Protein AF-A0A5K0ZD86-F1 (afdb_monomer)

InterPro domains:
  IPR013087 Zinc finger C2H2-type [PS00028] (30-52)
  IPR013087 Zinc finger C2H2-type [PS50157] (28-57)
  IPR013087 Zinc finger C2H2-type [SM00355] (28-52)
  IPR036236 Zinc finger C2H2 superfamily [SSF57667] (23-64)

Mean predicted aligned error: 14.25 Å

Nearest PDB structures (foldseek):
  2ent-assembly1_A  TM=5.797E-01  e=3.207E-01  Homo sapiens
  2ytp-assembly1_A  TM=5.533E-01  e=2.776E-01  Homo sapiens
  5k5h-assembly1_A  TM=5.453E-01  e=4.598E-01  Homo sapiens
  2em6-assembly1_A  TM=5.686E-01  e=1.174E+00  Homo sapiens

Structure (mmCIF, N/CA/C/O backbone):
data_AF-A0A5K0ZD86-F1
#
_entry.id   AF-A0A5K0ZD86-F1
#
loop_
_atom_site.group_PDB
_atom_site.id
_atom_site.type_symbol
_atom_site.label_atom_id
_atom_site.label_alt_id
_atom_site.label_comp_id
_atom_site.label_asym_id
_atom_site.label_entity_id
_atom_site.label_seq_id
_atom_site.pdbx_PDB_ins_code
_atom_site.Cartn_x
_atom_site.Cartn_y
_atom_site.Cartn_z
_atom_site.occupancy
_atom_site.B_iso_or_equiv
_atom_site.auth_seq_id
_atom_site.auth_comp_id
_atom_site.auth_asym_id
_atom_site.auth_atom_id
_atom_site.pdbx_PDB_model_num
ATOM 1 N N . GLU A 1 1 ? 39.538 19.638 19.842 1.00 50.34 1 GLU A N 1
ATOM 2 C CA . GLU A 1 1 ? 38.818 19.715 18.556 1.00 50.34 1 GLU A CA 1
ATOM 3 C C . GLU A 1 1 ? 37.536 18.877 18.567 1.00 50.34 1 GLU A C 1
ATOM 5 O O . GLU A 1 1 ? 37.408 17.857 17.902 1.00 50.34 1 GLU A O 1
ATOM 10 N N . THR A 1 2 ? 36.572 19.317 19.377 1.00 50.97 2 THR A N 1
ATOM 11 C CA . THR A 1 2 ? 35.136 19.044 19.200 1.00 50.97 2 THR A CA 1
ATOM 12 C C . THR A 1 2 ? 34.740 19.311 17.744 1.00 50.97 2 THR A C 1
ATOM 14 O O . THR A 1 2 ? 35.304 20.225 17.160 1.00 50.97 2 THR A O 1
ATOM 17 N N . LEU A 1 3 ? 33.837 18.542 17.126 1.00 67.44 3 LEU A N 1
ATOM 18 C CA . LEU A 1 3 ? 32.487 19.002 16.763 1.00 67.44 3 LEU A CA 1
ATOM 19 C C . LEU A 1 3 ? 31.628 17.812 16.276 1.00 67.44 3 LEU A C 1
ATOM 21 O O . LEU A 1 3 ? 31.987 17.097 15.345 1.00 67.44 3 LEU A O 1
ATOM 25 N N . ARG A 1 4 ? 30.467 17.633 16.919 1.00 59.06 4 ARG A N 1
ATOM 26 C CA . ARG A 1 4 ? 29.336 16.790 16.496 1.00 59.06 4 ARG A CA 1
ATOM 27 C C . ARG A 1 4 ? 28.390 17.623 15.617 1.00 59.06 4 ARG A C 1
ATOM 29 O O . ARG A 1 4 ? 28.031 18.710 16.053 1.00 59.06 4 ARG A O 1
ATOM 36 N N . ALA A 1 5 ? 27.931 17.090 14.482 1.00 62.94 5 ALA A N 1
ATOM 37 C CA . ALA A 1 5 ? 26.673 17.384 13.758 1.00 62.94 5 ALA A CA 1
ATOM 38 C C . ALA A 1 5 ? 26.774 16.630 12.416 1.00 62.94 5 ALA A C 1
ATOM 40 O O . ALA A 1 5 ? 27.778 16.774 11.738 1.00 62.94 5 ALA A O 1
ATOM 41 N N . LEU A 1 6 ? 25.883 15.712 12.042 1.00 67.81 6 LEU A N 1
ATOM 42 C CA . LEU A 1 6 ? 24.532 16.001 11.567 1.00 67.81 6 LEU A CA 1
ATOM 43 C C . LEU A 1 6 ? 23.546 14.935 12.079 1.00 67.81 6 LEU A C 1
ATOM 45 O O . LEU A 1 6 ? 23.605 13.765 11.711 1.00 67.81 6 LEU A O 1
ATOM 49 N N . LYS 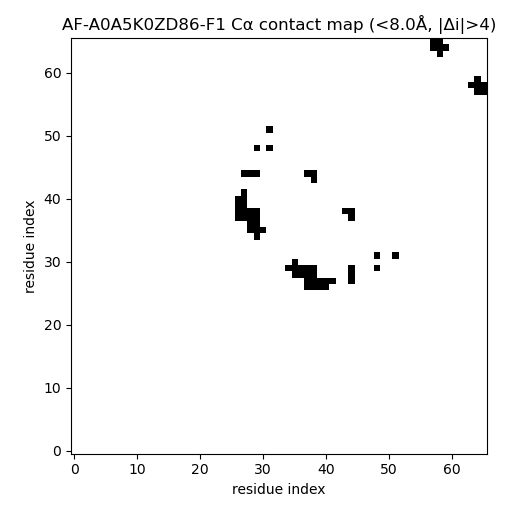A 1 7 ? 22.634 15.375 12.950 1.00 60.88 7 LYS A N 1
ATOM 50 C CA . LYS A 1 7 ? 21.342 14.734 13.202 1.00 60.88 7 LYS A CA 1
ATOM 51 C C . LYS A 1 7 ? 20.444 15.065 12.019 1.00 60.88 7 LYS A C 1
ATOM 53 O O . LYS A 1 7 ? 20.002 16.204 11.983 1.00 60.88 7 LYS A O 1
ATOM 58 N N . GLU A 1 8 ? 20.099 14.126 11.142 1.00 62.31 8 GLU A N 1
ATOM 59 C CA . GLU A 1 8 ? 18.918 14.302 10.287 1.00 62.31 8 GLU A CA 1
ATOM 60 C C . GLU A 1 8 ? 18.192 12.975 10.028 1.00 62.31 8 GLU A C 1
ATOM 62 O O . GLU A 1 8 ? 18.671 12.118 9.294 1.00 62.31 8 GLU A O 1
ATOM 67 N N . LYS A 1 9 ? 16.982 12.898 10.609 1.00 57.09 9 LYS A N 1
ATOM 68 C CA . LYS A 1 9 ? 15.801 12.136 10.154 1.00 57.09 9 LYS A CA 1
ATOM 69 C C . LYS A 1 9 ? 15.930 10.610 10.237 1.00 57.09 9 LYS A C 1
ATOM 71 O O . LYS A 1 9 ? 16.252 9.944 9.268 1.00 57.09 9 LYS A O 1
ATOM 76 N N . GLN A 1 10 ? 15.669 9.983 11.383 1.00 56.06 10 GLN A N 1
ATOM 77 C CA . GLN A 1 10 ? 14.319 9.765 11.932 1.00 5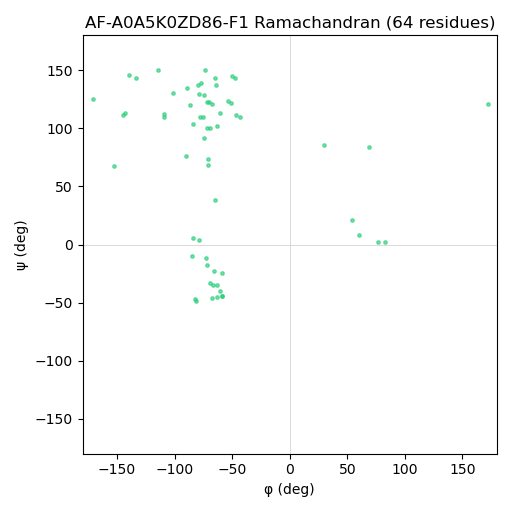6.06 10 GLN A CA 1
ATOM 78 C C . GLN A 1 10 ? 13.224 9.636 10.863 1.00 56.06 10 GLN A C 1
ATOM 80 O O . GLN A 1 10 ? 12.522 10.598 10.550 1.00 56.06 10 GLN A O 1
ATOM 85 N N . LYS A 1 11 ? 13.052 8.414 10.357 1.00 46.56 11 LYS A N 1
ATOM 86 C CA . LYS A 1 11 ? 11.723 7.815 10.203 1.00 46.56 11 LYS A CA 1
ATOM 87 C C . LYS A 1 11 ? 11.843 6.295 10.277 1.00 46.56 11 LYS A C 1
ATOM 89 O O . LYS A 1 11 ? 11.648 5.580 9.299 1.00 46.56 11 LYS A O 1
ATOM 94 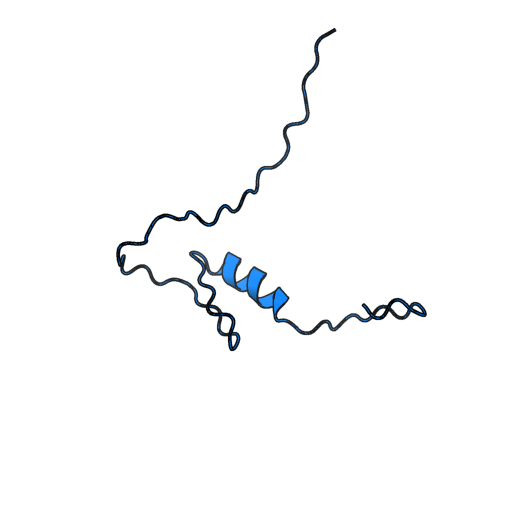N N . GLU A 1 12 ? 12.193 5.826 11.465 1.00 43.72 12 GLU A N 1
ATOM 95 C CA . GLU A 1 12 ? 11.853 4.480 11.902 1.00 43.72 12 GLU A CA 1
ATOM 96 C C . GLU A 1 12 ? 10.324 4.425 11.969 1.00 43.72 12 GLU A C 1
ATOM 98 O O . GLU A 1 12 ? 9.694 5.008 12.846 1.00 43.72 12 GLU A O 1
ATOM 103 N N . THR A 1 13 ? 9.708 3.817 10.960 1.00 44.16 13 THR A N 1
ATOM 104 C CA . THR A 1 13 ? 8.354 3.275 11.109 1.00 44.16 13 THR A CA 1
ATOM 105 C C . THR A 1 13 ? 8.554 1.848 11.576 1.00 44.16 13 THR A C 1
ATOM 107 O O . THR A 1 13 ? 8.516 0.909 10.787 1.00 44.16 13 THR A O 1
ATOM 110 N N . GLU A 1 14 ? 8.895 1.741 12.854 1.00 46.97 14 GLU A N 1
ATOM 111 C CA . GLU A 1 14 ? 8.748 0.539 13.655 1.00 46.97 14 GLU A CA 1
ATOM 112 C C . GLU A 1 14 ? 7.242 0.228 13.660 1.00 46.97 14 GLU A C 1
ATOM 114 O O . GLU A 1 14 ? 6.455 1.062 14.124 1.00 46.97 14 GLU A O 1
ATOM 119 N N . PRO A 1 15 ? 6.771 -0.871 13.046 1.00 48.44 15 PRO A N 1
ATOM 120 C CA . PRO A 1 15 ? 5.433 -1.332 13.339 1.00 48.44 15 PRO A CA 1
ATOM 121 C C . PRO A 1 15 ? 5.525 -1.896 14.750 1.00 48.44 15 PRO A C 1
ATOM 123 O O . PRO A 1 15 ? 6.064 -2.979 14.953 1.00 48.4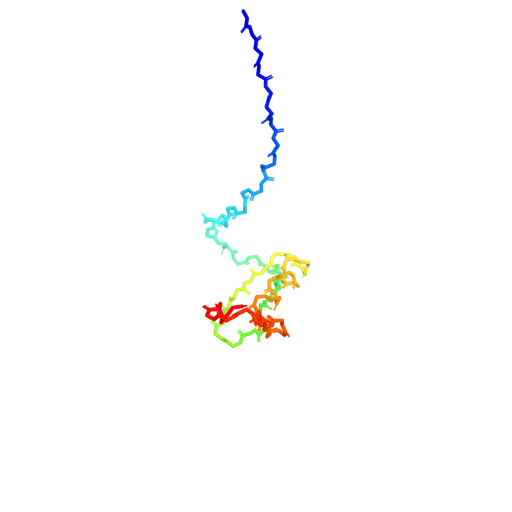4 15 PRO A O 1
ATOM 126 N N . ALA A 1 16 ? 5.086 -1.091 15.713 1.00 49.72 16 ALA A N 1
ATOM 127 C CA . ALA A 1 16 ? 4.963 -1.479 17.101 1.00 49.72 16 ALA A CA 1
ATOM 128 C C . ALA A 1 16 ? 4.273 -2.846 17.180 1.00 49.72 16 ALA A C 1
ATOM 130 O O . ALA A 1 16 ? 3.090 -2.989 16.867 1.00 49.72 16 ALA A O 1
ATOM 131 N N . GLU A 1 17 ? 5.041 -3.850 17.592 1.00 49.12 17 GLU A N 1
ATOM 132 C CA . GLU A 1 17 ? 4.552 -5.117 18.116 1.00 49.12 17 GLU A CA 1
ATOM 133 C C . GLU A 1 17 ? 3.959 -4.835 19.502 1.00 49.12 17 GLU A C 1
ATOM 135 O O . GLU A 1 17 ? 4.508 -5.178 20.543 1.00 49.12 17 GLU A O 1
ATOM 140 N N . THR A 1 18 ? 2.844 -4.116 19.516 1.00 44.72 18 THR A N 1
ATOM 141 C CA . THR A 1 18 ? 1.919 -4.086 20.641 1.00 44.72 18 THR A CA 1
ATOM 142 C C . THR A 1 18 ? 0.691 -4.835 20.176 1.00 44.72 18 THR A C 1
ATOM 144 O O . THR A 1 18 ? 0.021 -4.391 19.246 1.00 44.72 18 THR A O 1
ATOM 147 N N . GLU A 1 19 ? 0.457 -5.994 20.786 1.00 59.25 19 GLU A N 1
ATOM 148 C CA . GLU A 1 19 ? -0.768 -6.782 20.669 1.00 59.25 19 GLU A CA 1
ATOM 149 C C . GLU A 1 19 ? -1.977 -5.831 20.757 1.00 59.25 19 GLU A C 1
ATOM 151 O O . GLU A 1 19 ? -2.171 -5.208 21.805 1.00 59.25 19 GLU A O 1
ATOM 156 N N . PRO A 1 20 ? -2.733 -5.601 19.663 1.00 54.12 20 PRO A N 1
ATOM 157 C CA . PRO A 1 20 ? -3.844 -4.674 19.722 1.00 54.12 20 PRO A CA 1
ATOM 158 C C . PRO A 1 20 ? -5.006 -5.389 20.401 1.00 54.12 20 PRO A C 1
ATOM 160 O O . PRO A 1 20 ? -5.628 -6.291 19.834 1.00 54.12 20 PRO A O 1
ATOM 163 N N . GLU A 1 21 ? -5.319 -4.962 21.623 1.00 63.22 21 GLU A N 1
ATOM 164 C CA . GLU A 1 21 ? -6.670 -5.116 22.153 1.00 63.22 21 GLU A CA 1
ATOM 165 C C . GLU A 1 21 ? -7.664 -4.576 21.105 1.00 63.22 21 GLU A C 1
ATOM 167 O O . GLU A 1 21 ? -7.315 -3.634 20.388 1.00 63.22 21 GLU A O 1
ATOM 172 N N . PRO A 1 22 ? -8.870 -5.156 20.945 1.00 58.47 22 PRO A N 1
ATOM 173 C CA . PRO A 1 22 ? -9.799 -4.785 19.881 1.00 58.47 22 PRO A CA 1
ATOM 174 C C . PRO A 1 22 ? -10.393 -3.393 20.140 1.00 58.47 22 PRO A C 1
ATOM 176 O O . PRO A 1 22 ? -11.556 -3.244 20.518 1.00 58.47 22 PRO A O 1
ATOM 179 N N . THR A 1 23 ? -9.600 -2.344 19.943 1.00 57.41 23 THR A N 1
ATOM 180 C CA . THR A 1 23 ? -10.089 -0.984 19.846 1.00 57.41 23 THR A CA 1
ATOM 181 C C . THR A 1 23 ? -10.799 -0.861 18.511 1.00 57.41 23 THR A C 1
ATOM 183 O O . THR A 1 23 ? -10.268 -1.134 17.439 1.00 57.41 23 THR A O 1
ATOM 186 N N . THR A 1 24 ? -12.068 -0.481 18.600 1.00 66.75 24 THR A N 1
ATOM 187 C CA . THR A 1 24 ? -12.995 -0.185 17.503 1.00 66.75 24 THR A CA 1
ATOM 188 C C . THR A 1 24 ? -12.564 1.039 16.671 1.00 66.75 24 THR A C 1
ATOM 190 O O . THR A 1 24 ? -13.388 1.866 16.278 1.00 66.75 24 THR A O 1
ATOM 193 N N . GLU A 1 25 ? -11.270 1.210 16.426 1.00 70.50 25 GLU A N 1
ATOM 194 C CA . GLU A 1 25 ? -10.728 2.220 15.534 1.00 70.50 25 GLU A CA 1
ATOM 195 C C . GLU A 1 25 ? -10.709 1.662 14.111 1.00 70.50 25 GLU A C 1
ATOM 197 O O . GLU A 1 25 ? -10.131 0.616 13.816 1.00 70.50 25 GLU A O 1
ATOM 202 N N . VAL A 1 26 ? -11.429 2.333 13.214 1.00 75.75 26 VAL A N 1
ATOM 203 C CA . VAL A 1 26 ? -11.523 1.921 11.813 1.00 75.75 26 VAL A CA 1
ATOM 204 C C . VAL A 1 26 ? -10.162 2.147 11.156 1.00 75.75 26 VAL A C 1
ATOM 206 O O . VAL A 1 26 ? -9.823 3.269 10.783 1.00 75.75 26 VAL A O 1
ATOM 209 N N . LEU A 1 27 ? -9.377 1.078 11.018 1.00 86.62 27 LEU A N 1
ATOM 210 C CA . LEU A 1 27 ? -8.125 1.091 10.268 1.00 86.62 27 LEU A CA 1
ATOM 211 C C . LEU A 1 27 ? -8.395 1.124 8.757 1.00 86.62 27 LEU A C 1
ATOM 213 O O . LEU A 1 27 ? -9.378 0.578 8.253 1.00 86.62 27 LEU A O 1
ATOM 217 N N . PHE A 1 28 ? -7.476 1.724 8.006 1.00 90.75 28 PHE A N 1
ATOM 218 C CA . PHE A 1 28 ? -7.506 1.762 6.548 1.00 90.75 28 PHE A CA 1
ATOM 219 C C . PHE A 1 28 ? -6.889 0.478 5.980 1.00 90.75 28 PHE A C 1
ATOM 221 O O . PHE A 1 28 ? -5.667 0.316 5.980 1.00 90.75 28 PHE A O 1
ATOM 228 N N . LEU A 1 29 ? -7.728 -0.444 5.501 1.00 91.31 29 LEU A N 1
ATOM 229 C CA . LEU A 1 29 ? -7.293 -1.707 4.894 1.00 91.31 29 LEU A CA 1
ATOM 230 C C . LEU A 1 29 ? -6.846 -1.510 3.440 1.00 91.31 29 LEU A C 1
ATOM 232 O O . LEU A 1 29 ? -7.512 -0.844 2.647 1.00 91.31 29 LEU A O 1
ATOM 236 N N . CYS A 1 30 ? -5.738 -2.147 3.065 1.00 92.88 30 CYS A N 1
ATOM 237 C CA . CYS A 1 30 ? -5.327 -2.253 1.674 1.00 92.88 30 CYS A CA 1
ATOM 238 C C . CYS A 1 30 ? -6.267 -3.183 0.903 1.00 92.88 30 CYS A C 1
ATOM 240 O O . CYS A 1 30 ? -6.389 -4.359 1.233 1.00 92.88 30 CYS A O 1
ATOM 242 N N . SER A 1 31 ? -6.876 -2.664 -0.162 1.00 91.44 31 SER A N 1
ATOM 243 C CA . SER A 1 31 ? -7.789 -3.410 -1.036 1.00 91.44 31 SER A CA 1
ATOM 244 C C . SER A 1 31 ? -7.088 -4.323 -2.050 1.00 91.44 31 SER A C 1
ATOM 246 O O . SER A 1 31 ? -7.756 -4.886 -2.907 1.00 91.44 31 SER A O 1
ATOM 248 N N . TYR A 1 32 ? -5.756 -4.429 -2.017 1.00 93.06 32 TYR A N 1
ATOM 249 C CA . TYR A 1 32 ? -5.026 -5.276 -2.958 1.00 93.06 32 TYR A CA 1
ATOM 250 C C . TYR A 1 32 ? -5.106 -6.745 -2.541 1.00 93.06 32 TYR A C 1
ATOM 252 O O . TYR A 1 32 ? -4.791 -7.093 -1.396 1.00 93.06 32 TYR A O 1
ATOM 260 N N . GLU A 1 33 ? -5.489 -7.596 -3.490 1.00 93.12 33 GLU A N 1
ATOM 261 C CA . GLU A 1 33 ? -5.637 -9.038 -3.303 1.00 93.1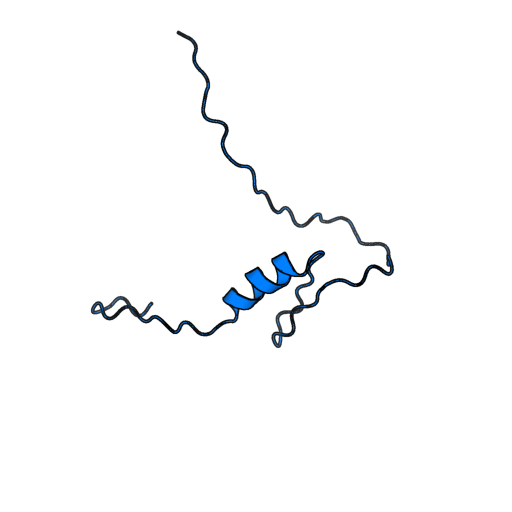2 33 GLU A CA 1
ATOM 262 C C . GLU A 1 33 ? -4.352 -9.656 -2.728 1.00 93.12 33 GLU A C 1
ATOM 264 O O . GLU A 1 33 ? -3.255 -9.497 -3.266 1.00 93.12 33 GLU A O 1
ATOM 269 N N . GLY A 1 34 ? -4.478 -10.338 -1.587 1.00 91.31 34 GLY A N 1
ATOM 270 C CA . GLY A 1 34 ? -3.353 -10.971 -0.893 1.00 91.31 34 GLY A CA 1
ATOM 271 C C . GLY A 1 34 ? -2.431 -10.028 -0.106 1.00 91.31 34 GLY A C 1
ATOM 272 O O . GLY A 1 34 ? -1.462 -10.505 0.480 1.00 91.31 34 GLY A O 1
ATOM 273 N N . CYS A 1 35 ? -2.697 -8.715 -0.040 1.00 92.44 35 CYS A N 1
ATOM 274 C CA . CYS A 1 35 ? -1.855 -7.795 0.731 1.00 92.44 35 CYS A CA 1
ATOM 275 C C . CYS A 1 35 ? -2.181 -7.785 2.232 1.00 92.44 35 CYS A C 1
ATOM 277 O O . CYS A 1 35 ? -1.261 -7.804 3.046 1.00 92.44 35 CYS A O 1
ATOM 279 N N . GLY A 1 36 ? -3.460 -7.656 2.605 1.00 87.75 36 GLY A N 1
ATOM 280 C CA . GLY A 1 36 ? -3.927 -7.682 4.003 1.00 87.75 36 GLY A CA 1
ATOM 281 C C . GLY A 1 36 ? -3.364 -6.601 4.944 1.00 87.75 36 GLY A C 1
ATOM 282 O O . GLY A 1 36 ? -3.582 -6.676 6.149 1.00 87.75 36 GLY A O 1
ATOM 283 N N . LYS A 1 37 ? -2.630 -5.601 4.433 1.00 87.50 37 LYS A N 1
ATOM 284 C CA . LYS A 1 37 ? -1.999 -4.559 5.258 1.00 87.50 37 LYS A CA 1
ATOM 285 C C . LYS A 1 37 ? -3.019 -3.531 5.724 1.00 87.50 37 LYS A C 1
ATOM 287 O O . LYS A 1 37 ? -3.842 -3.074 4.931 1.00 87.50 37 LYS A O 1
ATOM 292 N N . THR A 1 38 ? -2.908 -3.118 6.980 1.00 90.69 38 THR A N 1
ATOM 293 C CA . THR A 1 38 ? -3.736 -2.073 7.584 1.00 90.69 38 THR A CA 1
ATOM 294 C C . THR A 1 38 ? -2.889 -0.861 7.947 1.00 90.69 38 THR A C 1
ATOM 296 O O . THR A 1 38 ? -1.688 -0.966 8.202 1.00 90.69 38 THR A O 1
ATOM 299 N N . PHE A 1 39 ? -3.509 0.314 7.920 1.00 90.06 39 PHE A N 1
ATOM 300 C CA . PHE A 1 39 ? -2.857 1.580 8.227 1.00 90.06 39 PHE A CA 1
ATOM 301 C C . PHE A 1 39 ? -3.731 2.397 9.174 1.00 90.06 39 PHE A C 1
ATOM 303 O O . PHE A 1 39 ? -4.950 2.423 9.032 1.00 90.06 39 PHE A O 1
ATOM 310 N N . VAL A 1 40 ? -3.096 3.111 10.100 1.00 86.69 40 VAL A N 1
ATOM 311 C CA . VAL A 1 40 ? -3.770 4.033 11.032 1.00 86.69 40 VAL A CA 1
ATOM 312 C C . VAL A 1 40 ? -4.278 5.314 10.355 1.00 86.69 40 VAL A C 1
ATOM 314 O O . VAL A 1 40 ? -5.121 6.012 10.900 1.00 86.69 40 VAL A O 1
ATOM 317 N N . ASP A 1 41 ? -3.775 5.629 9.157 1.00 88.38 41 ASP A N 1
ATOM 318 C CA . ASP A 1 41 ? -4.109 6.849 8.417 1.00 88.38 41 ASP A CA 1
ATOM 319 C C . ASP A 1 41 ? -4.271 6.586 6.909 1.00 88.38 41 ASP A C 1
ATOM 321 O O . ASP A 1 41 ? -3.542 5.788 6.303 1.00 88.38 41 ASP A O 1
ATOM 325 N N . ALA A 1 42 ? -5.193 7.323 6.282 1.00 89.31 42 ALA A N 1
ATOM 326 C CA . ALA A 1 42 ? -5.493 7.234 4.856 1.00 89.31 42 ALA A CA 1
ATOM 327 C C . ALA A 1 42 ? -4.301 7.637 3.974 1.00 89.31 42 ALA A C 1
ATOM 329 O O . ALA A 1 42 ? -4.092 7.069 2.899 1.00 89.31 42 ALA A O 1
ATOM 330 N N . GLY A 1 43 ? -3.494 8.608 4.407 1.00 93.50 43 GLY A N 1
ATOM 331 C CA . GLY A 1 43 ? -2.299 9.054 3.699 1.00 93.50 43 GLY A CA 1
ATOM 332 C C . GLY A 1 43 ? -1.207 7.986 3.661 1.00 93.50 43 GLY A C 1
ATOM 333 O O . GLY A 1 43 ? -0.505 7.863 2.652 1.00 93.50 43 GLY A O 1
ATOM 334 N N . ALA A 1 44 ? -1.078 7.182 4.720 1.00 91.25 44 ALA A N 1
ATOM 335 C CA . ALA A 1 44 ? -0.187 6.024 4.737 1.00 91.25 44 ALA A CA 1
ATOM 336 C C . ALA A 1 44 ? -0.672 4.925 3.776 1.00 91.25 44 ALA A C 1
ATOM 338 O O . ALA A 1 44 ? 0.119 4.464 2.948 1.00 91.25 44 ALA A O 1
ATOM 339 N N . LEU A 1 45 ? -1.969 4.589 3.799 1.00 93.38 45 LEU A N 1
ATOM 340 C CA . LEU A 1 45 ? -2.559 3.640 2.847 1.00 93.38 45 LEU A CA 1
ATOM 341 C C . LEU A 1 45 ? -2.373 4.108 1.396 1.00 93.38 45 LEU A C 1
ATOM 343 O O . LEU A 1 45 ? -1.988 3.322 0.529 1.00 93.38 45 LEU A O 1
ATOM 347 N N . ARG A 1 46 ? -2.603 5.395 1.117 1.00 91.62 46 ARG A N 1
ATOM 348 C CA . ARG A 1 46 ? -2.477 5.931 -0.242 1.00 91.62 46 ARG A CA 1
ATOM 349 C C . ARG A 1 46 ? -1.050 5.809 -0.754 1.00 91.62 46 ARG A C 1
ATOM 351 O O . ARG A 1 46 ? -0.863 5.294 -1.849 1.00 91.62 46 ARG A O 1
ATOM 358 N N . LYS A 1 47 ? -0.043 6.155 0.055 1.00 91.81 47 LYS A N 1
ATOM 359 C CA . LYS A 1 47 ? 1.374 5.928 -0.288 1.00 91.81 47 LYS A CA 1
ATOM 360 C C . LYS A 1 47 ? 1.669 4.451 -0.542 1.00 91.81 47 LYS A C 1
ATOM 362 O O . LYS A 1 47 ? 2.325 4.125 -1.524 1.00 91.81 47 LYS A O 1
ATOM 367 N N . HIS A 1 48 ? 1.156 3.567 0.309 1.00 93.69 48 HIS A N 1
ATOM 368 C CA . HIS A 1 48 ? 1.321 2.128 0.148 1.00 93.69 48 HIS A CA 1
ATOM 369 C C . HIS A 1 48 ? 0.715 1.598 -1.161 1.00 93.69 48 HIS A C 1
ATOM 371 O O . HIS 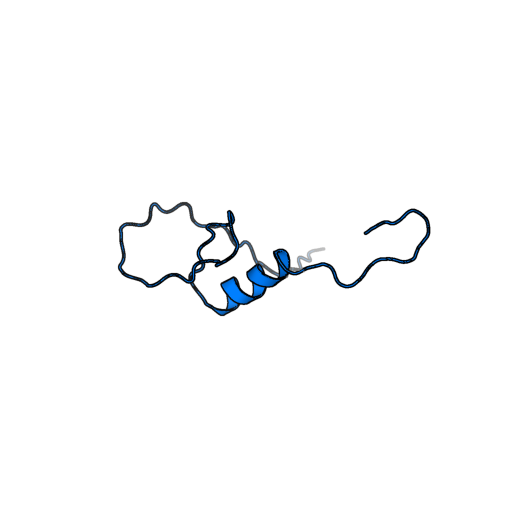A 1 48 ? 1.348 0.776 -1.819 1.00 93.69 48 HIS A O 1
ATOM 377 N N . SER A 1 49 ? -0.452 2.098 -1.581 1.00 90.94 49 SER A N 1
ATOM 378 C CA . SER A 1 49 ? -1.115 1.640 -2.811 1.00 90.94 49 SER A CA 1
ATOM 379 C C . SER A 1 49 ? -0.270 1.818 -4.078 1.00 90.94 49 SER A C 1
ATOM 381 O O . SER A 1 49 ? -0.426 1.046 -5.017 1.00 90.94 49 SER A O 1
ATOM 383 N N . HIS A 1 50 ? 0.690 2.750 -4.089 1.00 89.88 50 HIS A N 1
ATOM 384 C CA . HIS A 1 50 ? 1.610 2.922 -5.218 1.00 89.88 50 HIS A CA 1
ATOM 385 C C . HIS A 1 50 ? 2.555 1.729 -5.423 1.00 89.88 50 HIS A C 1
ATOM 387 O O . HIS A 1 50 ? 3.050 1.549 -6.529 1.00 89.88 50 HIS A O 1
ATOM 393 N N . ILE A 1 51 ? 2.805 0.913 -4.391 1.00 89.50 51 ILE A N 1
ATOM 394 C CA . ILE A 1 51 ? 3.661 -0.284 -4.487 1.00 89.50 51 ILE A CA 1
ATOM 395 C C . ILE A 1 51 ? 2.986 -1.370 -5.330 1.00 89.50 51 ILE A C 1
ATOM 397 O O . ILE A 1 51 ? 3.659 -2.113 -6.036 1.00 89.50 51 ILE A O 1
ATOM 401 N N . HIS A 1 52 ? 1.658 -1.439 -5.254 1.00 90.69 52 HIS A N 1
ATOM 402 C CA . HIS A 1 52 ? 0.831 -2.345 -6.049 1.00 90.69 52 HIS A CA 1
ATOM 403 C C . HIS A 1 52 ? 0.498 -1.785 -7.431 1.00 90.69 52 HIS A C 1
ATOM 405 O O . HIS A 1 52 ? -0.062 -2.488 -8.268 1.00 90.69 52 HIS A O 1
ATOM 411 N N . GLY A 1 53 ? 0.807 -0.508 -7.659 1.00 83.12 53 GLY A N 1
ATOM 412 C CA . GLY A 1 53 ? 0.643 0.122 -8.955 1.00 83.12 53 GLY A CA 1
ATOM 413 C C . GLY A 1 53 ? 1.563 -0.514 -9.990 1.00 83.12 53 GLY A C 1
ATOM 414 O O . GLY A 1 53 ? 2.708 -0.872 -9.707 1.00 83.12 53 GLY A O 1
ATOM 415 N N . GLU A 1 54 ? 1.067 -0.623 -11.215 1.00 75.75 54 GLU A N 1
ATOM 416 C CA . GLU A 1 54 ? 1.866 -1.094 -12.336 1.00 75.75 54 GLU A CA 1
ATOM 417 C C . GLU A 1 54 ? 3.022 -0.128 -12.639 1.00 75.75 54 GLU A C 1
ATOM 419 O O . GLU A 1 54 ? 2.875 1.103 -12.644 1.00 75.75 54 GLU A O 1
ATOM 424 N N . ARG A 1 55 ? 4.210 -0.688 -12.896 1.00 73.50 55 ARG A N 1
ATOM 425 C CA . ARG A 1 55 ? 5.371 0.099 -13.310 1.00 73.50 55 ARG A CA 1
ATOM 426 C C . ARG A 1 55 ? 5.187 0.51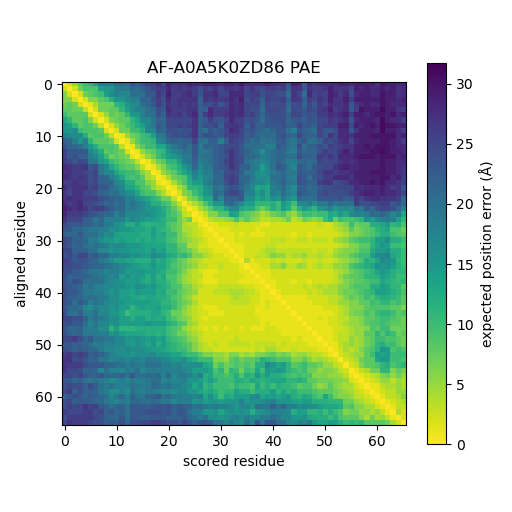9 -14.769 1.00 73.50 55 ARG A C 1
ATOM 428 O O . ARG A 1 55 ? 5.594 -0.176 -15.688 1.00 73.50 55 ARG A O 1
ATOM 435 N N . GLN A 1 56 ? 4.598 1.693 -14.952 1.00 72.44 56 GLN A N 1
ATOM 436 C CA . GLN A 1 56 ? 4.377 2.316 -16.262 1.00 72.44 56 GLN A CA 1
ATOM 437 C C . GLN A 1 56 ? 5.658 2.866 -16.920 1.00 72.44 56 GLN A C 1
ATOM 439 O O . GLN A 1 56 ? 5.650 3.218 -18.096 1.00 72.44 56 GLN A O 1
ATOM 444 N N . TYR A 1 57 ? 6.765 2.944 -16.176 1.00 74.31 57 TYR A N 1
ATOM 445 C CA . TYR A 1 57 ? 8.050 3.425 -16.680 1.00 74.31 57 TYR A CA 1
ATOM 446 C C . TYR A 1 57 ? 9.034 2.266 -16.792 1.00 74.31 57 TYR A C 1
ATOM 448 O O . TYR A 1 57 ? 9.494 1.743 -15.779 1.00 74.31 57 TYR A O 1
ATOM 456 N N . VAL A 1 58 ? 9.351 1.885 -18.027 1.00 76.00 58 VAL A N 1
ATOM 457 C CA . VAL A 1 58 ? 10.342 0.850 -18.337 1.00 76.00 58 VAL A CA 1
ATOM 458 C C . VAL A 1 58 ? 11.643 1.526 -18.763 1.00 76.00 58 VAL A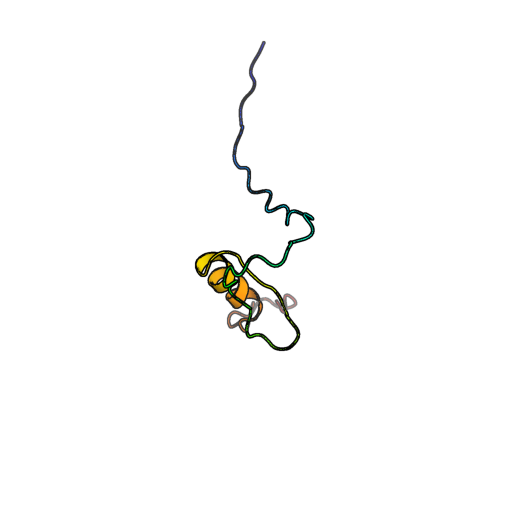 C 1
ATOM 460 O O . VAL A 1 58 ? 11.636 2.413 -19.626 1.00 76.00 58 VAL A O 1
ATOM 463 N N . CYS A 1 59 ? 12.774 1.125 -18.180 1.00 82.19 59 CYS A N 1
ATOM 464 C CA . CYS A 1 59 ? 14.077 1.557 -18.667 1.00 82.19 59 CYS A CA 1
ATOM 465 C C . CYS A 1 59 ? 14.345 0.958 -20.055 1.00 82.19 59 CYS A C 1
ATOM 467 O O . CYS A 1 59 ? 14.389 -0.258 -20.220 1.00 82.19 59 CYS A O 1
ATOM 469 N N . HIS A 1 60 ? 14.560 1.825 -21.047 1.00 83.50 60 HIS A N 1
ATOM 470 C CA . HIS A 1 60 ? 14.870 1.433 -22.429 1.00 83.50 60 HIS A CA 1
ATOM 471 C C . HIS A 1 60 ? 16.361 1.133 -22.647 1.00 83.50 60 HIS A C 1
ATOM 473 O O . HIS A 1 60 ? 16.798 0.933 -23.775 1.00 83.50 60 HIS A O 1
ATOM 479 N N . TYR A 1 61 ? 17.167 1.148 -21.584 1.00 89.31 61 TYR A N 1
ATOM 480 C CA . TYR A 1 61 ? 18.578 0.808 -21.679 1.00 89.31 61 TYR A CA 1
ATOM 481 C C . TYR A 1 61 ? 18.749 -0.707 -21.837 1.00 89.31 61 TYR A C 1
ATOM 483 O O . TYR A 1 61 ? 18.214 -1.487 -21.041 1.00 89.31 61 TYR A O 1
ATOM 491 N N . GLU A 1 62 ? 19.523 -1.105 -22.845 1.00 85.00 62 GLU A N 1
ATOM 492 C CA . GLU A 1 62 ? 19.831 -2.500 -23.167 1.00 85.00 62 GLU A CA 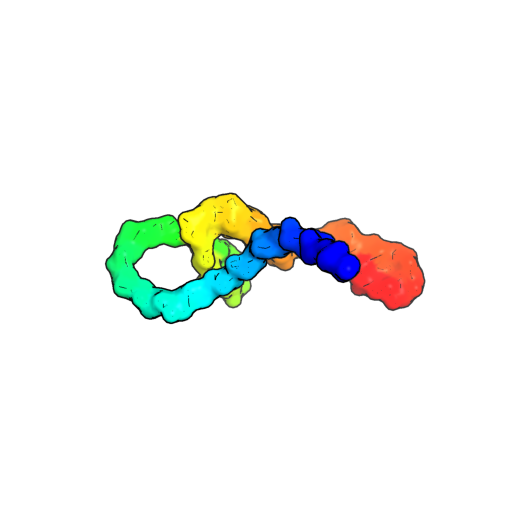1
ATOM 493 C C . GLU A 1 62 ? 20.328 -3.255 -21.918 1.00 85.00 62 GLU A C 1
ATOM 495 O O . GLU A 1 62 ? 21.303 -2.866 -21.274 1.00 85.00 62 GLU A O 1
ATOM 500 N N . GLY A 1 63 ? 19.630 -4.331 -21.542 1.00 84.12 63 GLY A N 1
ATOM 501 C CA . GLY A 1 63 ? 19.977 -5.171 -20.387 1.00 84.12 63 GLY A CA 1
ATOM 502 C C . GLY A 1 63 ? 19.498 -4.680 -19.011 1.00 84.12 63 GLY A C 1
ATOM 503 O O . GLY A 1 63 ? 19.775 -5.348 -18.017 1.00 84.12 63 GLY A O 1
ATOM 504 N N . CYS A 1 64 ? 18.772 -3.559 -18.909 1.00 83.06 64 CYS A N 1
ATOM 505 C CA . CYS A 1 64 ? 18.290 -3.053 -17.616 1.00 83.06 64 CYS A CA 1
ATOM 506 C C . CYS A 1 64 ? 16.997 -3.742 -17.139 1.00 83.06 64 CYS A C 1
ATOM 508 O O . CYS A 1 64 ? 16.920 -4.157 -15.982 1.00 83.06 64 CYS A O 1
ATOM 510 N N . GLY A 1 65 ? 15.993 -3.881 -18.019 1.00 68.31 65 GLY A N 1
ATOM 511 C CA . GLY A 1 65 ? 14.754 -4.635 -17.758 1.00 68.31 65 GLY A CA 1
ATOM 512 C C . GLY A 1 65 ? 13.979 -4.231 -16.493 1.00 68.31 65 GLY A C 1
ATOM 513 O O . GLY A 1 65 ? 13.232 -5.048 -15.952 1.00 68.31 65 GLY A O 1
ATOM 514 N N . ARG A 1 66 ? 14.190 -3.014 -15.979 1.00 63.38 66 ARG A N 1
ATOM 515 C CA . ARG A 1 66 ? 13.620 -2.509 -14.724 1.00 63.38 66 ARG A CA 1
ATOM 516 C C . ARG A 1 66 ? 13.108 -1.091 -14.853 1.00 63.38 66 ARG A C 1
ATOM 518 O O . ARG A 1 66 ? 13.621 -0.340 -15.703 1.00 63.38 66 ARG A O 1
#

Organism: NCBI:txid210225

Radius of gyration: 19.15 Å; Cα contacts (8 Å, |Δi|>4): 34; chains: 1; bounding box: 52×31×45 Å

Secondary structure (DSSP, 8-state):
---------------------------EE--STTT--EESSHHHHHHHHTTSS-------STTT--

Foldseek 3Di:
DDDDDDDDDDDPPPVDPDDDDPDPQDWDAAPDPPPRDTHNDPVVSVVVVVVVDDPPDADPDPPPRD

Sequence (66 aa):
ETLRALKEKQKETEPAETEPEPTTEVLFLCSYEGCGKTFVDAGALRKHSHIHGERQYVCHYEGCGR

Solvent-accessible surface area (backbone atoms only — not comparable to full-atom values): 4786 Å² total; per-residue (Å²): 134,86,85,91,82,86,91,77,78,90,76,84,80,71,80,73,91,62,86,75,71,92,64,93,65,87,57,38,67,49,88,52,89,92,61,79,48,71,24,94,40,66,70,58,40,54,60,53,52,58,74,77,46,80,80,87,70,72,46,86,53,90,91,59,85,80

pLDDT: mean 74.66, std 16.55, range [43.72, 93.69]